Protein AF-A0A4R8C132-F1 (afdb_monomer_lite)

Foldseek 3Di:
DDPPPPPVPCPPLSVLLVVLLVVLLPDLDRDVVSVVSNVVSDDPVRVVVVLVSLVVSQVVDPDRDPSSVVVNVVVVD

Structure (mmCIF, N/CA/C/O backbone):
data_AF-A0A4R8C132-F1
#
_entry.id   AF-A0A4R8C132-F1
#
loop_
_atom_site.group_PDB
_atom_site.id
_atom_site.type_symbol
_atom_site.label_atom_id
_atom_site.label_alt_id
_atom_site.label_comp_id
_atom_site.label_asym_id
_atom_site.label_entity_id
_atom_site.label_seq_id
_atom_site.pdbx_PDB_ins_code
_atom_site.Cartn_x
_atom_site.Cartn_y
_atom_site.Cartn_z
_atom_site.occupancy
_atom_site.B_iso_or_equiv
_atom_site.auth_seq_id
_atom_site.auth_comp_id
_atom_site.auth_asym_id
_atom_site.auth_atom_id
_atom_site.pdbx_PDB_model_num
ATOM 1 N N . MET A 1 1 ? -41.416 3.252 -0.736 1.00 36.12 1 MET A N 1
ATOM 2 C CA . MET A 1 1 ? -40.721 2.096 -0.134 1.00 36.12 1 MET A CA 1
ATOM 3 C C . MET A 1 1 ? -39.230 2.304 -0.333 1.00 36.12 1 MET A C 1
ATOM 5 O O . MET A 1 1 ? -38.818 2.539 -1.458 1.00 36.12 1 MET A O 1
ATOM 9 N N . ALA A 1 2 ? -38.521 2.361 0.796 1.00 46.03 2 ALA A N 1
ATOM 10 C CA . ALA A 1 2 ? -37.082 2.471 1.043 1.00 46.03 2 ALA A CA 1
ATOM 11 C C . ALA A 1 2 ? -36.124 2.629 -0.157 1.00 46.03 2 ALA A C 1
ATOM 13 O O . ALA A 1 2 ? -35.714 1.650 -0.776 1.00 46.03 2 ALA A O 1
ATOM 14 N N . GLN A 1 3 ? -35.670 3.863 -0.377 1.00 41.38 3 GLN A N 1
ATOM 15 C CA . GLN A 1 3 ? -34.326 4.113 -0.892 1.00 41.38 3 GLN A CA 1
ATOM 16 C C . GLN A 1 3 ? -33.389 3.963 0.314 1.00 41.38 3 GLN A C 1
ATOM 18 O O . GLN A 1 3 ? -33.298 4.865 1.141 1.00 41.38 3 GLN A O 1
ATOM 23 N N . HIS A 1 4 ? -32.797 2.782 0.499 1.00 39.97 4 HIS A N 1
ATOM 24 C CA . HIS A 1 4 ? -31.704 2.627 1.457 1.00 39.97 4 HIS A CA 1
ATOM 25 C C . HIS A 1 4 ? -30.462 3.249 0.824 1.00 39.97 4 HIS A C 1
ATOM 27 O O . HIS A 1 4 ? -29.687 2.566 0.158 1.00 39.97 4 HIS A O 1
ATOM 33 N N . GLU A 1 5 ? -30.302 4.556 1.001 1.00 41.69 5 GLU A N 1
ATOM 34 C CA . GLU A 1 5 ? -29.008 5.212 0.873 1.00 41.69 5 GLU A CA 1
ATOM 35 C C . GLU A 1 5 ? -28.096 4.600 1.947 1.00 41.69 5 GLU A C 1
ATOM 37 O O . GLU A 1 5 ? -28.065 5.048 3.091 1.00 41.69 5 GLU A O 1
ATOM 42 N N . HIS A 1 6 ? -27.381 3.522 1.609 1.00 40.62 6 HIS A N 1
ATOM 43 C CA . HIS A 1 6 ? -26.187 3.124 2.352 1.00 40.62 6 HIS A CA 1
ATOM 44 C C . HIS A 1 6 ? -25.122 4.184 2.057 1.00 40.62 6 HIS A C 1
ATOM 46 O O . HIS A 1 6 ? -24.197 3.982 1.277 1.00 40.62 6 HIS A O 1
ATOM 52 N N . HIS A 1 7 ? -25.269 5.361 2.661 1.00 45.66 7 HIS A N 1
ATOM 53 C CA . HIS A 1 7 ? -24.106 6.157 3.005 1.00 45.66 7 HIS A CA 1
ATOM 54 C C . HIS A 1 7 ? -23.406 5.380 4.118 1.00 45.66 7 HIS A C 1
ATOM 56 O O . HIS A 1 7 ? -23.610 5.644 5.303 1.00 45.66 7 HIS A O 1
ATOM 62 N N . GLU A 1 8 ? -22.638 4.357 3.733 1.00 54.09 8 GLU A N 1
ATOM 63 C CA . GLU A 1 8 ? -21.580 3.849 4.589 1.00 54.09 8 GLU A CA 1
ATOM 64 C C . GLU A 1 8 ? -20.692 5.057 4.871 1.00 54.09 8 GLU A C 1
ATOM 66 O O . GLU A 1 8 ? -19.928 5.512 4.022 1.00 54.09 8 GLU A O 1
ATOM 71 N N . HIS A 1 9 ? -20.869 5.665 6.042 1.00 58.38 9 HIS A N 1
ATOM 72 C CA . HIS A 1 9 ? -19.821 6.488 6.605 1.00 58.38 9 HIS A CA 1
ATOM 73 C C . HIS A 1 9 ? -18.590 5.587 6.624 1.00 58.38 9 HIS A C 1
ATOM 75 O O . HIS A 1 9 ? -18.575 4.639 7.410 1.00 58.38 9 HIS A O 1
ATOM 81 N N . ASP A 1 10 ? -17.625 5.840 5.729 1.00 68.25 10 ASP A N 1
ATOM 82 C CA . ASP A 1 10 ? -16.319 5.183 5.768 1.00 68.25 10 ASP A CA 1
ATOM 83 C C . ASP A 1 10 ? -15.882 5.222 7.240 1.00 68.25 10 ASP A C 1
ATOM 85 O O . ASP A 1 10 ? -15.722 6.297 7.832 1.00 68.25 10 ASP A O 1
ATOM 89 N N . ASP A 1 11 ? -15.794 4.049 7.867 1.00 89.69 11 ASP A N 1
ATOM 90 C CA . ASP A 1 11 ? -15.384 3.962 9.260 1.00 89.69 11 ASP A CA 1
ATOM 91 C C . ASP A 1 11 ? -13.946 4.494 9.399 1.00 89.69 11 ASP A C 1
ATOM 93 O O . ASP A 1 11 ? -13.198 4.618 8.423 1.00 89.69 11 ASP A O 1
ATOM 97 N N . ALA A 1 12 ? -13.530 4.839 10.620 1.00 95.19 12 ALA A N 1
ATOM 98 C CA . ALA A 1 12 ? -12.202 5.417 10.848 1.00 95.19 12 ALA A CA 1
ATOM 99 C C . ALA A 1 12 ? -11.066 4.550 10.260 1.00 95.19 12 ALA A C 1
ATOM 101 O O . ALA A 1 12 ? -10.063 5.084 9.786 1.00 95.19 12 ALA A O 1
ATOM 102 N N . ARG A 1 13 ? -11.257 3.223 10.236 1.00 95.88 13 ARG A N 1
ATOM 103 C CA . ARG A 1 13 ? -10.358 2.253 9.601 1.00 95.88 13 ARG A CA 1
ATOM 104 C C . ARG A 1 13 ? -10.277 2.475 8.088 1.00 95.88 13 ARG A C 1
ATOM 106 O O . ARG A 1 13 ? -9.175 2.617 7.568 1.00 95.88 13 ARG A O 1
ATOM 113 N N . SER A 1 14 ? -11.412 2.553 7.397 1.00 95.81 14 SER A N 1
ATOM 114 C CA . SER A 1 14 ? -11.494 2.758 5.943 1.00 95.81 14 SER A CA 1
ATOM 115 C C . SER A 1 14 ? -10.900 4.110 5.538 1.00 95.81 14 SER A C 1
ATOM 117 O O . SER A 1 14 ? -10.128 4.189 4.582 1.00 95.81 14 SER A O 1
ATOM 119 N N . ILE A 1 15 ? -11.165 5.165 6.316 1.00 96.88 15 ILE A N 1
ATOM 120 C CA . ILE A 1 15 ? -10.562 6.492 6.111 1.00 96.88 15 ILE A CA 1
ATOM 121 C C . ILE A 1 15 ? -9.035 6.422 6.238 1.00 96.88 15 ILE A C 1
ATOM 123 O O . ILE A 1 15 ? -8.315 6.954 5.385 1.00 96.88 15 ILE A O 1
ATOM 127 N N . LEU A 1 16 ? -8.529 5.767 7.288 1.00 97.38 16 LEU A N 1
ATOM 128 C CA . LEU A 1 16 ? -7.092 5.634 7.521 1.00 97.38 16 LEU A CA 1
ATOM 129 C C . LEU A 1 16 ? -6.420 4.815 6.414 1.00 97.38 16 LEU A C 1
ATOM 131 O O . LEU A 1 16 ? -5.426 5.273 5.851 1.00 97.38 16 LEU A O 1
ATOM 135 N N . LEU A 1 17 ? -6.998 3.668 6.050 1.00 97.94 17 LEU A N 1
ATOM 136 C CA . LEU A 1 17 ? -6.505 2.807 4.978 1.00 97.94 17 LEU A CA 1
ATOM 137 C C . LEU A 1 17 ? -6.403 3.576 3.654 1.00 97.94 17 LEU A C 1
ATOM 139 O O . LEU A 1 17 ? -5.333 3.620 3.048 1.00 97.94 17 LEU A O 1
ATOM 143 N N . ARG A 1 18 ? -7.472 4.270 3.234 1.00 97.00 18 ARG A N 1
ATOM 144 C CA . ARG A 1 18 ? -7.458 5.096 2.012 1.00 97.00 18 ARG A CA 1
ATOM 145 C C . ARG A 1 18 ? -6.393 6.195 2.070 1.00 97.00 18 ARG A C 1
ATOM 147 O O . ARG A 1 18 ? -5.731 6.464 1.068 1.00 97.00 18 ARG A O 1
ATOM 154 N N . SER A 1 19 ? -6.224 6.838 3.227 1.00 97.25 19 SER A N 1
ATOM 155 C CA . SER A 1 19 ? -5.221 7.891 3.415 1.00 97.25 19 SER A CA 1
ATOM 156 C C . SER A 1 19 ? -3.796 7.352 3.271 1.00 97.25 19 SER A C 1
ATOM 158 O O . SER A 1 19 ? -2.988 7.945 2.551 1.00 97.25 19 SER A O 1
ATOM 160 N N . LEU A 1 20 ? -3.505 6.208 3.898 1.00 98.06 20 LEU A N 1
ATOM 161 C CA . LEU A 1 20 ? -2.204 5.546 3.830 1.00 98.06 20 LEU A CA 1
ATOM 162 C C . LEU A 1 20 ? -1.902 5.039 2.420 1.00 98.06 20 LEU A C 1
ATOM 164 O O . LEU A 1 20 ? -0.831 5.329 1.899 1.00 98.06 20 LEU A O 1
ATOM 168 N N . LEU A 1 21 ? -2.855 4.371 1.764 1.00 97.81 21 LEU A N 1
ATOM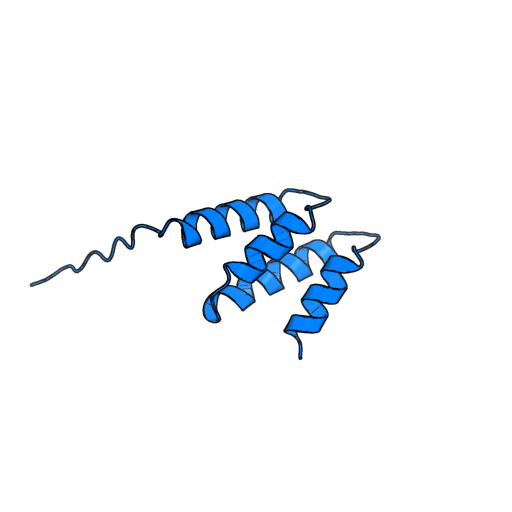 169 C CA . LEU A 1 21 ? -2.695 3.891 0.388 1.00 97.81 21 LEU A CA 1
ATOM 170 C C . LEU A 1 21 ? -2.385 5.036 -0.580 1.00 97.81 21 LEU A C 1
ATOM 172 O O . LEU A 1 21 ? -1.467 4.929 -1.391 1.00 97.81 21 LEU A O 1
ATOM 176 N N . ARG A 1 22 ? -3.102 6.163 -0.463 1.00 97.31 22 ARG A N 1
ATOM 177 C CA . ARG A 1 22 ? -2.814 7.364 -1.259 1.00 97.31 22 ARG A CA 1
ATOM 178 C C . ARG A 1 22 ? -1.414 7.900 -0.969 1.00 97.31 22 ARG A C 1
ATOM 180 O O . ARG A 1 22 ? -0.673 8.199 -1.897 1.00 97.31 22 ARG A O 1
ATOM 187 N N . ARG A 1 23 ? -1.034 7.996 0.308 1.00 96.56 23 ARG A N 1
ATOM 188 C CA . ARG A 1 23 ? 0.290 8.493 0.694 1.00 96.56 23 ARG A CA 1
ATOM 189 C C . ARG A 1 23 ? 1.405 7.610 0.141 1.00 96.56 23 ARG A C 1
ATOM 191 O O . ARG A 1 23 ? 2.357 8.136 -0.417 1.00 96.56 23 ARG A O 1
ATOM 198 N N . VAL A 1 24 ? 1.260 6.292 0.258 1.00 95.94 24 VAL A N 1
ATOM 199 C CA . VAL A 1 24 ? 2.213 5.312 -0.270 1.00 95.94 24 VAL A CA 1
ATOM 200 C C . VAL A 1 24 ? 2.277 5.373 -1.790 1.00 95.94 24 VAL A C 1
ATOM 202 O O . VAL A 1 24 ? 3.361 5.228 -2.337 1.00 95.94 24 VAL A O 1
ATOM 205 N N . ALA A 1 25 ? 1.167 5.616 -2.490 1.00 95.12 25 ALA A N 1
ATOM 206 C CA . ALA A 1 25 ? 1.184 5.774 -3.943 1.00 95.12 25 ALA A CA 1
ATOM 207 C C . ALA A 1 25 ? 2.041 6.968 -4.393 1.00 95.12 25 ALA A C 1
ATOM 209 O O . ALA A 1 25 ? 2.811 6.827 -5.343 1.00 95.12 25 ALA A O 1
ATOM 210 N N . ASP A 1 26 ? 1.949 8.093 -3.682 1.00 94.19 26 ASP A N 1
ATOM 211 C CA . ASP A 1 26 ? 2.621 9.347 -4.043 1.00 94.19 26 ASP A CA 1
ATOM 212 C C . ASP A 1 26 ? 4.069 9.448 -3.523 1.00 94.19 26 ASP A C 1
ATOM 214 O O . ASP A 1 26 ? 4.867 10.211 -4.066 1.00 94.19 26 ASP A O 1
ATOM 218 N N . ASP A 1 27 ? 4.422 8.704 -2.472 1.00 91.88 27 ASP A N 1
ATOM 219 C CA . ASP A 1 27 ? 5.749 8.741 -1.847 1.00 91.88 27 ASP A CA 1
ATOM 220 C C . ASP A 1 27 ? 6.745 7.828 -2.588 1.00 91.88 27 ASP A C 1
ATOM 222 O O . ASP A 1 27 ? 6.512 6.621 -2.638 1.00 91.88 27 ASP A O 1
ATOM 226 N N . PRO A 1 28 ? 7.860 8.328 -3.154 1.00 86.25 28 PRO A N 1
ATOM 227 C CA . PRO A 1 28 ? 8.869 7.484 -3.801 1.00 86.25 28 PRO A CA 1
ATOM 228 C C . PRO A 1 28 ? 9.5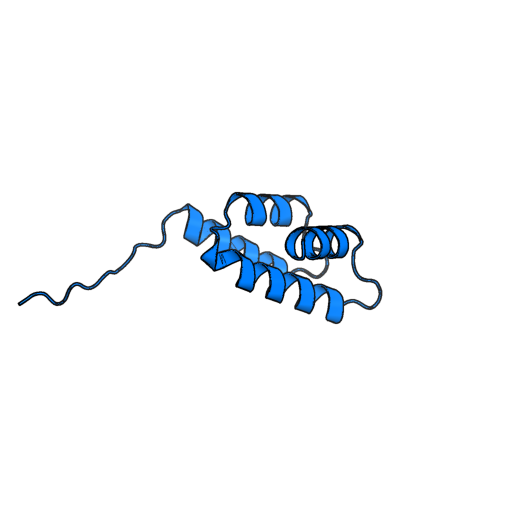13 6.457 -2.863 1.00 86.25 28 PRO A C 1
ATOM 230 O O . PRO A 1 28 ? 9.960 5.414 -3.324 1.00 86.25 28 PRO A O 1
ATOM 233 N N . PHE A 1 29 ? 9.556 6.739 -1.559 1.00 88.00 29 PHE A N 1
ATOM 234 C CA . PHE A 1 29 ? 10.188 5.886 -0.555 1.00 88.00 29 PHE A CA 1
ATOM 235 C C . PHE A 1 29 ? 9.253 5.730 0.650 1.00 88.00 29 PHE A C 1
ATOM 237 O O . PHE A 1 29 ? 9.538 6.262 1.728 1.00 88.00 29 PHE A O 1
ATOM 244 N N . PRO A 1 30 ? 8.123 5.014 0.487 1.00 91.06 30 PRO A N 1
ATOM 245 C CA . PRO A 1 30 ? 7.144 4.879 1.552 1.00 91.06 30 PRO A CA 1
ATOM 246 C C . PRO A 1 30 ? 7.780 4.199 2.763 1.00 91.06 30 PRO A C 1
ATOM 248 O O . PRO A 1 30 ? 8.541 3.236 2.635 1.00 91.06 30 PRO A O 1
ATOM 251 N N . SER A 1 31 ? 7.456 4.688 3.959 1.00 92.81 31 SER A N 1
ATOM 252 C CA . SER A 1 31 ? 7.986 4.077 5.173 1.00 92.81 31 SER A CA 1
ATOM 253 C C . SER A 1 31 ? 7.413 2.673 5.363 1.00 92.81 31 SER A C 1
ATOM 255 O O . SER A 1 31 ? 6.233 2.419 5.109 1.00 92.81 31 SER A O 1
ATOM 257 N N . THR A 1 32 ? 8.239 1.757 5.869 1.00 94.62 32 THR A N 1
ATOM 258 C CA . THR A 1 32 ? 7.800 0.390 6.181 1.00 94.62 32 THR A CA 1
ATOM 259 C C . THR A 1 32 ? 6.668 0.389 7.202 1.00 94.62 32 THR A C 1
ATOM 261 O O . THR A 1 32 ? 5.726 -0.370 7.046 1.00 94.62 32 THR A O 1
ATOM 264 N N . THR A 1 33 ? 6.686 1.320 8.160 1.00 96.44 33 THR A N 1
ATOM 265 C CA . THR A 1 33 ? 5.605 1.495 9.138 1.00 96.44 33 THR A CA 1
ATOM 266 C C . THR A 1 33 ? 4.260 1.811 8.483 1.00 96.44 33 THR A C 1
ATOM 268 O O . THR A 1 33 ? 3.241 1.302 8.933 1.00 96.44 33 THR A O 1
ATOM 271 N N . MET A 1 34 ? 4.218 2.629 7.422 1.00 96.25 34 MET A N 1
ATOM 272 C CA . MET A 1 34 ? 2.960 2.874 6.703 1.00 96.25 34 MET A CA 1
ATOM 273 C C . MET A 1 34 ? 2.460 1.614 5.992 1.00 96.25 34 MET A C 1
ATOM 275 O O . MET A 1 34 ? 1.255 1.384 5.967 1.00 96.25 34 MET A O 1
ATOM 279 N N . LEU A 1 35 ? 3.369 0.808 5.434 1.00 97.62 35 LEU A N 1
ATOM 280 C CA . LEU A 1 35 ? 3.033 -0.462 4.783 1.00 97.62 35 LEU A CA 1
ATOM 281 C C . LEU A 1 35 ? 2.501 -1.489 5.794 1.00 97.62 35 LEU A C 1
ATOM 283 O O . LEU A 1 35 ? 1.460 -2.086 5.547 1.00 97.62 35 LEU A O 1
ATOM 287 N N . ASP A 1 36 ? 3.146 -1.611 6.956 1.00 98.31 36 ASP A N 1
ATOM 288 C CA . ASP A 1 36 ? 2.691 -2.477 8.054 1.00 98.31 36 ASP A CA 1
ATOM 289 C C . ASP A 1 36 ? 1.280 -2.087 8.512 1.00 98.31 36 ASP A C 1
ATOM 291 O O . ASP A 1 36 ? 0.387 -2.922 8.609 1.00 98.31 36 ASP A O 1
ATOM 295 N N . MET A 1 37 ? 1.040 -0.786 8.708 1.00 98.06 37 MET A N 1
ATOM 296 C CA . MET A 1 37 ? -0.281 -0.294 9.098 1.00 98.06 37 MET A CA 1
ATOM 297 C C . MET A 1 37 ? -1.349 -0.542 8.031 1.00 98.06 37 MET A C 1
ATOM 299 O O . MET A 1 37 ? -2.505 -0.755 8.379 1.00 98.06 37 MET A O 1
ATOM 303 N N . ILE A 1 38 ? -1.003 -0.476 6.742 1.00 98.19 38 ILE A N 1
ATOM 304 C CA . ILE A 1 38 ? -1.939 -0.841 5.673 1.00 98.19 38 ILE A CA 1
ATOM 305 C C . ILE A 1 38 ? -2.3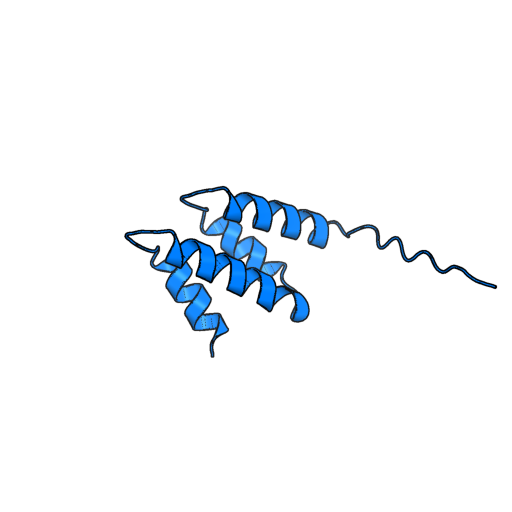20 -2.309 5.826 1.00 98.19 38 ILE A C 1
ATOM 307 O O . ILE A 1 38 ? -3.508 -2.609 5.874 1.00 98.19 38 ILE A O 1
ATOM 311 N N . GLU A 1 39 ? -1.335 -3.196 5.952 1.00 97.94 39 GLU A N 1
ATOM 312 C CA . GLU A 1 39 ? -1.544 -4.643 6.062 1.00 97.94 39 GLU A CA 1
ATOM 313 C C . GLU A 1 39 ? -2.406 -5.025 7.270 1.00 97.94 39 GLU A C 1
ATOM 315 O O . GLU A 1 39 ? -3.329 -5.823 7.119 1.00 97.94 39 GLU A O 1
ATOM 320 N N . ASP A 1 40 ? -2.202 -4.377 8.419 1.00 98.00 40 ASP A N 1
ATOM 321 C CA . ASP A 1 40 ? -3.030 -4.568 9.619 1.00 98.00 40 ASP A CA 1
ATOM 322 C C . ASP A 1 40 ? -4.491 -4.108 9.436 1.00 98.00 40 ASP A C 1
ATOM 324 O O . ASP A 1 40 ? -5.394 -4.571 10.139 1.00 98.00 40 ASP A O 1
ATOM 328 N N . LEU A 1 41 ? -4.744 -3.167 8.519 1.00 97.75 41 LEU A N 1
ATOM 329 C CA . LEU A 1 41 ? -6.074 -2.602 8.263 1.00 97.75 41 LEU A CA 1
ATOM 330 C C . LEU A 1 41 ? -6.833 -3.322 7.144 1.00 97.75 41 LEU A C 1
ATOM 332 O O . LEU A 1 41 ? -8.053 -3.131 7.053 1.00 97.75 41 LEU A O 1
ATOM 336 N N . LEU A 1 42 ? -6.144 -4.089 6.292 1.00 97.25 42 LEU A N 1
ATOM 337 C CA . LEU A 1 42 ? -6.726 -4.713 5.105 1.00 97.25 42 LEU A CA 1
ATOM 338 C C . LEU A 1 42 ? -7.780 -5.759 5.467 1.00 97.25 42 LEU A C 1
ATOM 340 O O . LEU A 1 42 ? -7.568 -6.658 6.280 1.00 97.25 42 LEU A O 1
ATOM 344 N N . ARG A 1 43 ? -8.916 -5.683 4.778 1.00 96.31 43 ARG A N 1
ATOM 345 C CA . ARG A 1 43 ? -9.882 -6.779 4.684 1.00 96.31 43 ARG A CA 1
ATOM 346 C C . ARG A 1 43 ? -9.561 -7.668 3.476 1.00 96.31 43 ARG A C 1
ATOM 348 O O . ARG A 1 43 ? -8.910 -7.205 2.538 1.00 96.31 43 ARG A O 1
ATOM 355 N N . PRO A 1 44 ? -10.023 -8.934 3.452 1.00 95.94 44 PRO A N 1
ATOM 356 C CA . PRO A 1 44 ? -9.725 -9.862 2.357 1.00 95.94 44 PRO A CA 1
ATOM 357 C C . PRO A 1 44 ? -10.077 -9.338 0.955 1.00 95.94 44 PRO A C 1
ATOM 359 O O . PRO A 1 44 ? -9.359 -9.607 -0.004 1.00 95.94 44 PRO A O 1
ATOM 362 N N . ASP A 1 45 ? -11.153 -8.562 0.828 1.00 95.88 45 ASP A N 1
ATOM 363 C CA . ASP A 1 45 ? -11.589 -7.926 -0.419 1.00 95.88 45 ASP A CA 1
ATOM 364 C C . ASP A 1 45 ? -10.709 -6.733 -0.843 1.00 95.88 45 ASP A C 1
ATOM 366 O O . ASP A 1 45 ? -10.606 -6.421 -2.031 1.00 95.88 45 ASP A O 1
ATOM 370 N N . GLU A 1 46 ? -9.997 -6.118 0.102 1.00 96.56 46 GLU A N 1
ATOM 371 C CA . GLU A 1 46 ? -9.095 -4.980 -0.114 1.00 96.56 46 GLU A CA 1
ATOM 372 C C . GLU A 1 46 ? -7.648 -5.420 -0.437 1.00 96.56 46 GLU A C 1
ATOM 374 O O . GLU A 1 46 ? -6.827 -4.611 -0.866 1.00 96.56 46 GLU A O 1
ATOM 379 N N . VAL A 1 47 ? -7.298 -6.704 -0.295 1.00 97.31 47 VAL A N 1
ATOM 380 C CA . VAL A 1 47 ? -5.927 -7.187 -0.571 1.00 97.31 47 VAL A CA 1
ATOM 381 C C . VAL A 1 47 ? -5.517 -6.927 -2.024 1.00 97.31 47 VAL A C 1
ATOM 383 O O . VAL A 1 47 ? -4.402 -6.483 -2.298 1.00 97.31 47 VAL A O 1
ATOM 386 N N . SER A 1 48 ? -6.439 -7.132 -2.967 1.00 96.62 48 SER A N 1
ATOM 387 C CA . SER A 1 48 ? -6.181 -6.957 -4.403 1.00 96.62 48 SER A CA 1
ATOM 388 C C . SER A 1 48 ? -5.711 -5.542 -4.772 1.00 96.62 48 SER A C 1
ATOM 390 O O . SER A 1 48 ? -4.815 -5.385 -5.605 1.00 96.62 48 SER A O 1
ATOM 392 N N . MET A 1 49 ? -6.256 -4.503 -4.126 1.00 96.62 49 MET A N 1
ATOM 393 C CA . MET A 1 49 ? -5.835 -3.124 -4.384 1.00 96.62 49 MET A CA 1
ATOM 394 C C . MET A 1 49 ? -4.448 -2.825 -3.808 1.00 96.62 49 MET A C 1
ATOM 396 O O . MET A 1 49 ? -3.691 -2.061 -4.408 1.00 96.62 49 MET A O 1
ATOM 400 N N . TYR A 1 50 ? -4.088 -3.443 -2.681 1.00 97.56 50 TYR A N 1
ATOM 401 C CA . TYR A 1 50 ? -2.754 -3.302 -2.108 1.00 97.56 50 TYR A CA 1
ATOM 402 C C . TYR A 1 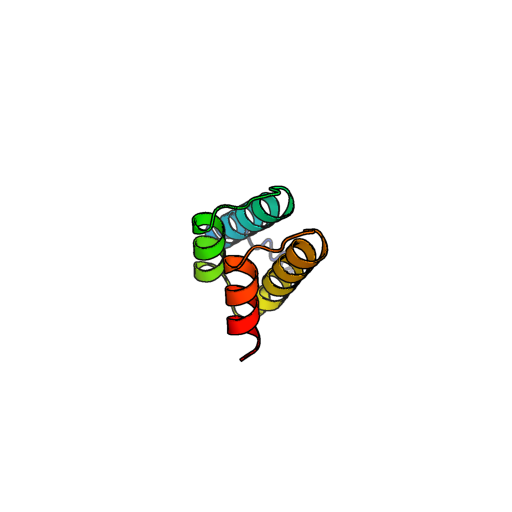50 ? -1.693 -4.008 -2.961 1.00 97.56 50 TYR A C 1
ATOM 404 O O . TYR A 1 50 ? -0.652 -3.422 -3.252 1.00 97.56 50 TYR A O 1
ATOM 412 N N . VAL A 1 51 ? -1.994 -5.208 -3.469 1.00 97.94 51 VA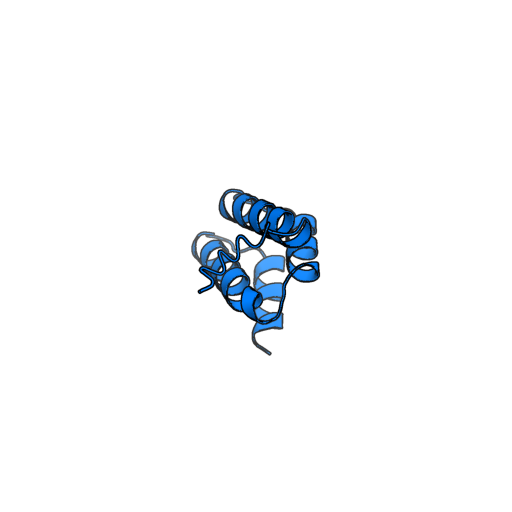L A N 1
ATOM 413 C CA . VAL A 1 51 ? -1.137 -5.915 -4.437 1.00 97.94 51 VAL A CA 1
ATOM 414 C C . VAL A 1 51 ? -0.886 -5.052 -5.674 1.00 97.94 51 VAL A C 1
ATOM 416 O O . VAL A 1 51 ? 0.262 -4.863 -6.074 1.00 97.94 51 VAL A O 1
ATOM 419 N N . ALA A 1 52 ? -1.941 -4.467 -6.252 1.00 97.50 52 ALA A N 1
ATOM 420 C CA . ALA A 1 52 ? -1.811 -3.592 -7.416 1.00 97.50 52 ALA A CA 1
ATOM 421 C C . ALA A 1 52 ? -0.931 -2.360 -7.133 1.00 97.50 52 ALA A C 1
ATOM 423 O O . ALA A 1 52 ? -0.154 -1.940 -7.994 1.00 97.50 52 ALA A O 1
ATOM 424 N N . LEU A 1 53 ? -1.024 -1.792 -5.925 1.00 96.62 53 LEU A N 1
ATOM 425 C CA . LEU A 1 53 ? -0.166 -0.693 -5.491 1.00 96.62 53 LEU A CA 1
ATOM 426 C C . LEU A 1 53 ? 1.305 -1.123 -5.411 1.00 96.62 53 LEU A C 1
ATOM 428 O O . LEU A 1 53 ? 2.155 -0.435 -5.976 1.00 96.62 53 LEU A O 1
ATOM 432 N N . LEU A 1 54 ? 1.604 -2.250 -4.755 1.00 96.56 54 LEU A N 1
ATOM 433 C CA . LEU A 1 54 ? 2.972 -2.763 -4.619 1.00 96.56 54 LEU A CA 1
ATOM 434 C C . LEU A 1 54 ? 3.611 -3.042 -5.982 1.00 96.56 54 LEU A C 1
ATOM 436 O O . LEU A 1 54 ? 4.716 -2.567 -6.236 1.00 96.56 54 LEU A O 1
ATOM 440 N N . VAL A 1 55 ? 2.899 -3.738 -6.876 1.00 96.31 55 VAL A N 1
ATOM 441 C CA . VAL A 1 55 ? 3.372 -4.024 -8.242 1.00 96.31 55 VAL A CA 1
ATOM 442 C C . VAL A 1 55 ? 3.693 -2.730 -8.981 1.00 96.31 55 VAL A C 1
ATOM 444 O O . VAL A 1 55 ? 4.793 -2.573 -9.500 1.00 96.31 55 VAL A O 1
ATOM 447 N N . ARG A 1 56 ? 2.778 -1.751 -8.954 1.00 95.38 56 ARG A N 1
ATOM 448 C CA . ARG A 1 56 ? 2.998 -0.462 -9.617 1.00 95.38 56 ARG A CA 1
ATOM 449 C C . ARG A 1 56 ? 4.242 0.260 -9.092 1.00 95.38 56 ARG A C 1
ATOM 451 O O . ARG A 1 56 ? 4.939 0.890 -9.884 1.00 95.38 56 ARG A O 1
ATOM 458 N N . LYS A 1 57 ? 4.507 0.212 -7.782 1.00 92.81 57 LYS A N 1
ATOM 459 C CA . LYS A 1 57 ? 5.705 0.839 -7.204 1.00 92.81 57 LYS A CA 1
ATOM 460 C C . LYS A 1 57 ? 6.975 0.124 -7.645 1.00 92.81 57 LYS A C 1
ATOM 462 O O . LYS A 1 57 ? 7.871 0.781 -8.168 1.00 92.81 57 LYS A O 1
ATOM 467 N N . ILE A 1 58 ? 7.002 -1.202 -7.523 1.00 93.62 58 ILE A N 1
ATOM 468 C CA . ILE A 1 58 ? 8.122 -2.048 -7.952 1.00 93.62 58 ILE A CA 1
ATOM 469 C C . ILE A 1 58 ? 8.465 -1.794 -9.426 1.00 93.62 58 ILE A C 1
ATOM 471 O O . ILE A 1 58 ? 9.627 -1.559 -9.739 1.00 93.62 58 ILE A O 1
ATOM 475 N N . ASP A 1 59 ? 7.462 -1.752 -10.306 1.00 93.75 59 ASP A N 1
ATOM 476 C CA . ASP A 1 59 ? 7.653 -1.516 -11.744 1.00 93.75 59 ASP A CA 1
ATOM 477 C C . ASP A 1 59 ? 8.161 -0.100 -12.065 1.00 93.75 59 ASP A C 1
ATOM 479 O O . ASP A 1 59 ? 8.784 0.128 -13.103 1.00 93.75 59 ASP A O 1
ATOM 483 N N . SER A 1 60 ? 7.876 0.873 -11.195 1.00 91.25 60 SER A N 1
ATOM 484 C CA . SER A 1 60 ? 8.292 2.268 -11.377 1.00 91.25 60 SER A CA 1
ATOM 485 C C . SER A 1 60 ? 9.711 2.562 -10.878 1.00 91.25 60 SER A C 1
ATOM 487 O O . SER A 1 60 ? 10.269 3.615 -11.194 1.00 91.25 60 SER A O 1
ATOM 489 N N . GLU A 1 61 ? 10.301 1.651 -10.105 1.00 88.44 61 GLU A N 1
ATOM 490 C CA . GLU A 1 61 ? 11.611 1.815 -9.483 1.00 88.44 61 GLU A CA 1
ATOM 491 C C . GLU A 1 61 ? 12.707 1.109 -10.298 1.00 88.44 61 GLU A C 1
ATOM 493 O O . GLU A 1 61 ? 12.598 -0.060 -10.651 1.00 88.44 61 GLU A O 1
ATOM 498 N N . VAL A 1 62 ? 13.828 1.798 -10.550 1.00 87.12 62 VAL A N 1
ATOM 499 C CA . VAL A 1 62 ? 15.011 1.177 -11.191 1.00 87.12 62 VAL A CA 1
ATOM 500 C C . VAL A 1 62 ? 15.639 0.115 -10.279 1.00 87.12 62 VAL A C 1
ATOM 502 O O . VAL A 1 62 ? 16.179 -0.883 -10.753 1.00 87.12 62 VAL A O 1
ATOM 505 N N . PHE A 1 63 ? 15.562 0.337 -8.966 1.00 87.19 63 PHE A N 1
ATOM 506 C CA . PHE A 1 63 ? 16.042 -0.570 -7.930 1.00 87.19 63 PHE A CA 1
ATOM 507 C C . PHE A 1 63 ? 14.917 -0.782 -6.915 1.00 87.19 63 PHE A C 1
ATOM 509 O O . PHE A 1 63 ? 14.843 -0.026 -5.945 1.00 87.19 63 PHE A O 1
ATOM 516 N N . PRO A 1 64 ? 14.028 -1.761 -7.144 1.00 84.81 64 PRO A N 1
ATOM 517 C CA . PRO A 1 64 ? 12.864 -1.956 -6.296 1.00 84.81 64 PRO A CA 1
ATOM 518 C C . PRO A 1 64 ? 13.269 -2.301 -4.866 1.00 84.81 64 PRO A C 1
ATOM 520 O O . PRO A 1 64 ? 14.199 -3.081 -4.631 1.00 84.81 64 PRO A O 1
ATOM 523 N N . SER A 1 65 ? 12.551 -1.738 -3.893 1.00 89.31 65 SER A N 1
ATOM 524 C CA . SER A 1 65 ? 12.845 -2.024 -2.489 1.00 89.31 65 SER A CA 1
ATOM 525 C C . SER A 1 65 ? 12.640 -3.511 -2.144 1.00 89.31 65 SER A C 1
ATOM 527 O O . SER A 1 65 ? 11.601 -4.110 -2.440 1.00 89.31 65 SER A O 1
ATOM 529 N N . ILE A 1 66 ? 13.618 -4.098 -1.444 1.00 93.12 66 ILE A N 1
ATOM 530 C CA . ILE A 1 66 ? 13.530 -5.474 -0.928 1.00 93.12 66 ILE A CA 1
ATOM 531 C C . ILE A 1 66 ? 12.286 -5.681 -0.042 1.00 93.12 66 ILE A C 1
ATOM 533 O O . ILE A 1 66 ? 11.599 -6.682 -0.249 1.00 93.12 66 ILE A O 1
ATOM 537 N N . PRO A 1 67 ? 11.922 -4.760 0.878 1.00 93.62 67 PRO A N 1
ATOM 538 C CA . PRO A 1 67 ? 10.707 -4.920 1.674 1.00 93.62 67 PRO A CA 1
ATOM 539 C C . PRO A 1 67 ? 9.425 -5.016 0.835 1.00 93.62 67 PRO A C 1
ATOM 541 O O . PRO A 1 67 ? 8.560 -5.824 1.154 1.00 93.62 67 PRO A O 1
ATOM 544 N N . MET A 1 68 ? 9.288 -4.236 -0.246 1.00 93.62 68 MET A N 1
ATOM 545 C CA . MET A 1 68 ? 8.103 -4.315 -1.116 1.00 93.62 68 MET A CA 1
ATOM 546 C C . MET A 1 68 ? 8.036 -5.643 -1.878 1.00 93.62 68 MET A C 1
ATOM 548 O O . MET A 1 68 ? 6.962 -6.233 -1.975 1.00 93.62 68 MET A O 1
ATOM 552 N N . LEU A 1 69 ? 9.178 -6.153 -2.355 1.00 95.56 69 LEU A N 1
ATOM 553 C CA . LEU A 1 69 ? 9.251 -7.467 -3.004 1.00 95.56 69 LEU A CA 1
ATOM 554 C C . LEU A 1 69 ? 8.858 -8.600 -2.046 1.00 95.56 69 LEU A C 1
ATOM 556 O O . LEU A 1 69 ? 8.104 -9.491 -2.427 1.00 95.56 69 LEU A O 1
ATOM 560 N N . GLN A 1 70 ? 9.333 -8.553 -0.798 1.00 96.56 70 GLN A N 1
ATOM 561 C CA . GLN A 1 70 ? 9.008 -9.555 0.223 1.00 96.56 70 GLN A CA 1
ATOM 562 C C . GLN A 1 70 ? 7.518 -9.559 0.579 1.00 96.56 70 GLN A C 1
ATOM 564 O O . GLN A 1 70 ? 6.923 -10.629 0.679 1.00 96.56 70 GLN A O 1
ATOM 569 N N . ARG A 1 71 ? 6.903 -8.377 0.720 1.00 96.50 71 ARG A N 1
ATOM 570 C CA . ARG A 1 71 ? 5.458 -8.248 0.974 1.00 96.50 71 ARG A CA 1
ATOM 571 C C . ARG A 1 71 ? 4.632 -8.814 -0.175 1.00 96.50 71 ARG A C 1
ATOM 573 O O . ARG A 1 71 ? 3.703 -9.575 0.060 1.00 96.50 71 ARG A O 1
ATOM 580 N N . LEU A 1 72 ? 4.994 -8.488 -1.418 1.00 96.25 72 LEU A N 1
ATOM 581 C CA . LEU A 1 72 ? 4.302 -9.020 -2.591 1.00 96.25 72 LEU A CA 1
ATOM 582 C C . LEU A 1 72 ? 4.434 -10.547 -2.686 1.00 96.25 72 LEU A C 1
ATOM 584 O O . LEU A 1 72 ? 3.448 -11.217 -2.976 1.00 96.25 72 LEU A O 1
ATOM 588 N N . ALA A 1 73 ? 5.622 -11.093 -2.412 1.00 96.62 73 ALA A N 1
ATOM 589 C CA . ALA A 1 73 ? 5.842 -12.537 -2.389 1.00 96.62 73 ALA A CA 1
ATOM 590 C C . ALA A 1 73 ? 4.965 -13.235 -1.336 1.00 96.62 73 ALA A C 1
ATOM 592 O O . ALA A 1 73 ? 4.335 -14.237 -1.653 1.00 96.62 73 ALA A O 1
ATOM 593 N N . ALA A 1 74 ? 4.850 -12.669 -0.131 1.00 95.94 74 ALA A N 1
ATOM 594 C CA . ALA A 1 74 ? 4.013 -13.223 0.935 1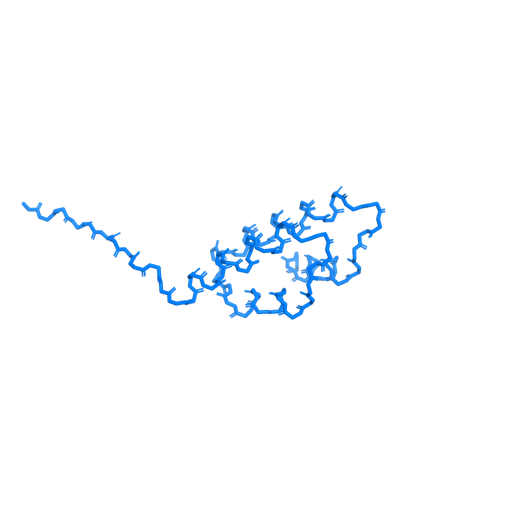.00 95.94 74 ALA A CA 1
ATOM 595 C C . ALA A 1 74 ? 2.507 -13.232 0.603 1.00 95.94 74 ALA A C 1
ATOM 597 O O . ALA A 1 74 ? 1.765 -14.029 1.164 1.00 95.94 74 ALA A O 1
ATOM 598 N N . LEU A 1 75 ? 2.047 -12.358 -0.300 1.00 94.31 75 LEU A N 1
ATOM 599 C CA . LEU A 1 75 ? 0.653 -12.305 -0.762 1.00 94.31 75 LEU A CA 1
ATOM 600 C C . LEU A 1 75 ? 0.365 -13.247 -1.945 1.00 94.31 75 LEU A C 1
ATOM 602 O O . LEU A 1 75 ? -0.787 -13.356 -2.365 1.00 94.31 75 LEU A O 1
ATOM 606 N N . ALA A 1 76 ? 1.397 -13.872 -2.517 1.00 90.44 76 ALA A N 1
ATOM 607 C CA . ALA A 1 76 ? 1.286 -14.781 -3.657 1.00 90.44 76 ALA A CA 1
ATOM 608 C C . ALA A 1 76 ? 1.274 -16.271 -3.260 1.00 90.44 76 ALA A C 1
ATOM 610 O O . ALA A 1 76 ? 1.079 -17.118 -4.135 1.00 90.44 76 ALA A O 1
ATOM 611 N N . GLU A 1 77 ? 1.504 -16.575 -1.979 1.00 73.88 77 GLU A N 1
ATOM 612 C CA . GLU A 1 77 ? 1.433 -17.918 -1.377 1.00 73.88 77 GLU A CA 1
ATOM 613 C C . GLU A 1 77 ? 0.016 -18.246 -0.882 1.00 73.88 77 GLU A C 1
ATOM 615 O O . GLU A 1 77 ? -0.414 -19.406 -1.092 1.00 73.88 77 GLU A O 1
#

Secondary structure (DSSP, 8-state):
-----------HHHHHHHHHHHHHHH-SS--HHHHHHHHHH--TTTHHHHHHHHHHHHHH-SS--HHHHHHHHHT--

pLDDT: mean 88.42, std 16.73, range [36.12, 98.31]

Radius of gyration: 14.84 Å; chains: 1; bounding box: 57×27×23 Å

Organism: NCBI:txid2512112

Sequence (77 aa):
MAQHEHHEHDDARSILLRSLLRRVADDPFPSTTMLDMIEDLLRPDEVSMYVALLVRKIDSEVFPSIPMLQRLAALAE